Protein AF-A0A021VQ40-F1 (afdb_monomer)

Secondary structure (DSSP, 8-state):
---PPPHHHHHHHHHHHHHHHTTTT---HHHHHHHHHHHHHSHHHHTT--HHHHHHHHHHTT--HHHHHHHHHHHHHHHTTPPP---GGGTT------SPPPPP------------

Structure (mmCIF, N/CA/C/O backbone):
data_AF-A0A021VQ40-F1
#
_entry.id   AF-A0A021VQ40-F1
#
loop_
_atom_site.group_PDB
_atom_site.id
_atom_site.type_symbol
_atom_site.label_atom_id
_atom_site.label_alt_id
_atom_site.label_comp_id
_atom_site.label_asym_id
_atom_site.label_entity_id
_atom_site.label_seq_id
_atom_site.pdbx_PDB_ins_code
_atom_site.Cartn_x
_atom_site.Cartn_y
_atom_site.Cartn_z
_atom_site.occupancy
_atom_site.B_iso_or_equiv
_atom_site.auth_seq_id
_atom_site.auth_comp_id
_atom_site.auth_asym_id
_atom_site.auth_atom_id
_atom_site.pdbx_PDB_model_num
ATOM 1 N N . MET A 1 1 ? -20.895 -10.883 -1.166 1.00 33.19 1 MET A N 1
ATOM 2 C CA . MET A 1 1 ? -21.261 -9.473 -1.412 1.00 33.19 1 MET A CA 1
ATOM 3 C C . MET A 1 1 ? -19.987 -8.764 -1.834 1.00 33.19 1 MET A C 1
ATOM 5 O O . MET A 1 1 ? -18.950 -9.064 -1.261 1.00 33.19 1 MET A O 1
ATOM 9 N N . ALA A 1 2 ? -20.008 -7.967 -2.903 1.00 40.41 2 ALA A N 1
ATOM 10 C CA . ALA A 1 2 ? -18.819 -7.235 -3.329 1.00 40.41 2 ALA A CA 1
ATOM 11 C C . ALA A 1 2 ? -18.586 -6.090 -2.337 1.00 40.41 2 ALA A C 1
ATOM 13 O O . ALA A 1 2 ? -19.198 -5.032 -2.468 1.00 40.41 2 ALA A O 1
ATOM 14 N N . ASP A 1 3 ? -17.755 -6.332 -1.321 1.00 56.78 3 ASP A N 1
ATOM 15 C CA . ASP A 1 3 ? -17.200 -5.283 -0.467 1.00 56.78 3 ASP A CA 1
ATOM 16 C C . ASP A 1 3 ? -16.482 -4.282 -1.368 1.00 56.78 3 A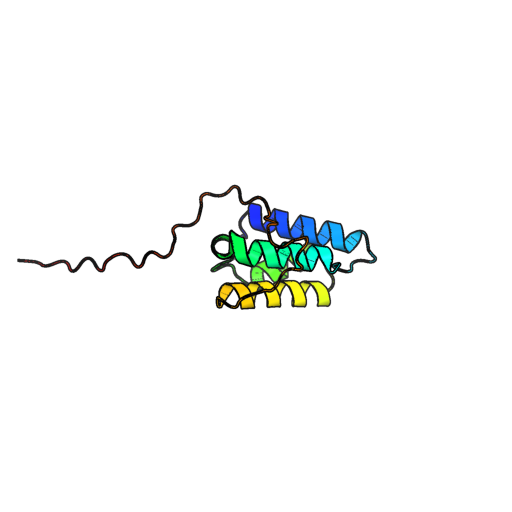SP A C 1
ATOM 18 O O . ASP A 1 3 ? -15.365 -4.508 -1.842 1.00 56.78 3 ASP A O 1
ATOM 22 N N . THR A 1 4 ? -17.190 -3.208 -1.698 1.00 82.06 4 THR A N 1
ATOM 23 C CA . THR A 1 4 ? -16.669 -2.156 -2.556 1.00 82.06 4 THR A CA 1
ATOM 24 C C . THR A 1 4 ? -15.641 -1.397 -1.739 1.00 82.06 4 THR A C 1
ATOM 26 O O . THR A 1 4 ? -15.959 -0.849 -0.684 1.00 82.06 4 THR A O 1
ATOM 29 N N . LEU A 1 5 ? -14.392 -1.406 -2.205 1.00 91.81 5 LEU A N 1
ATOM 30 C CA . LEU A 1 5 ? -13.331 -0.665 -1.541 1.00 91.81 5 LEU A CA 1
ATOM 31 C C . LEU A 1 5 ? -13.673 0.832 -1.533 1.00 91.81 5 LEU A C 1
ATOM 33 O O . LEU A 1 5 ? -14.142 1.349 -2.551 1.00 91.81 5 LEU A O 1
ATOM 37 N N . PRO A 1 6 ? -13.411 1.537 -0.420 1.00 93.44 6 PRO A N 1
ATOM 38 C CA . PRO A 1 6 ? -13.527 2.987 -0.365 1.00 93.44 6 PRO A CA 1
ATOM 39 C C . PRO A 1 6 ? -12.722 3.665 -1.482 1.00 93.44 6 PRO A C 1
ATOM 41 O O . PRO A 1 6 ? -11.643 3.194 -1.850 1.00 93.44 6 PRO A O 1
ATOM 44 N N . LYS A 1 7 ? -13.245 4.774 -2.018 1.00 93.12 7 LYS A N 1
ATOM 45 C CA . LYS A 1 7 ? -12.658 5.476 -3.172 1.00 93.12 7 LYS A CA 1
ATOM 46 C C . LYS A 1 7 ? -11.211 5.914 -2.924 1.00 93.12 7 LYS A C 1
ATOM 48 O O . LYS A 1 7 ? -10.367 5.690 -3.780 1.00 93.12 7 LYS A O 1
ATOM 53 N N . ASP A 1 8 ? -10.921 6.452 -1.742 1.00 93.38 8 ASP A N 1
ATOM 54 C CA . ASP A 1 8 ? -9.571 6.849 -1.322 1.00 93.38 8 ASP A CA 1
ATOM 55 C C . ASP A 1 8 ? -8.584 5.673 -1.388 1.00 93.38 8 ASP A C 1
ATOM 57 O O . ASP A 1 8 ? -7.471 5.801 -1.884 1.00 93.38 8 ASP A O 1
ATOM 61 N N . ILE A 1 9 ? -9.012 4.482 -0.965 1.00 95.94 9 ILE A N 1
ATOM 62 C CA . ILE A 1 9 ? -8.182 3.272 -1.030 1.00 95.94 9 ILE A CA 1
ATOM 63 C C . ILE A 1 9 ? -7.960 2.843 -2.479 1.00 95.94 9 ILE A C 1
ATOM 65 O O . ILE A 1 9 ? -6.853 2.459 -2.852 1.00 95.94 9 ILE A O 1
ATOM 69 N N . VAL A 1 10 ? -9.003 2.912 -3.307 1.00 95.69 10 VAL A N 1
ATOM 70 C CA . VAL A 1 10 ? -8.903 2.624 -4.741 1.00 95.69 10 VAL A CA 1
ATOM 71 C C . VAL A 1 10 ? -7.889 3.546 -5.418 1.00 95.69 10 VAL A C 1
ATOM 73 O O . VAL A 1 10 ? -7.049 3.047 -6.165 1.00 95.69 10 VAL A O 1
ATOM 76 N N . GLU A 1 11 ? -7.917 4.842 -5.115 1.00 95.75 11 GLU A N 1
ATOM 77 C CA . GLU A 1 11 ? -6.985 5.834 -5.660 1.00 95.75 11 GLU A CA 1
ATOM 78 C C . GLU A 1 11 ? -5.531 5.542 -5.252 1.00 95.75 11 GLU A C 1
ATOM 80 O O . GLU A 1 11 ? -4.630 5.619 -6.090 1.00 95.75 11 GLU A O 1
ATOM 85 N N . VAL A 1 12 ? -5.288 5.103 -4.008 1.00 97.00 12 VAL A N 1
ATOM 86 C CA . VAL A 1 12 ? -3.952 4.638 -3.589 1.00 97.00 12 VAL A CA 1
ATOM 87 C C . VAL A 1 12 ? -3.495 3.436 -4.417 1.00 97.00 12 VAL A C 1
ATOM 89 O O . VAL A 1 12 ? -2.368 3.419 -4.913 1.00 97.00 12 VAL A O 1
ATOM 92 N N . LEU A 1 13 ? -4.353 2.427 -4.599 1.00 96.88 13 LEU A N 1
ATOM 93 C CA . LEU A 1 13 ? -4.005 1.234 -5.380 1.00 96.88 13 LEU A CA 1
ATOM 94 C C . LEU A 1 13 ? -3.758 1.566 -6.861 1.00 96.88 13 LEU A C 1
ATOM 96 O O . LEU A 1 13 ? -2.849 1.006 -7.473 1.00 96.88 13 LEU A O 1
ATOM 100 N N . GLU A 1 14 ? -4.529 2.493 -7.429 1.00 96.44 14 GLU A N 1
ATOM 101 C CA . GLU A 1 14 ? -4.352 2.995 -8.796 1.00 96.44 14 GLU A CA 1
ATOM 102 C C . GLU A 1 14 ? -3.027 3.735 -8.965 1.00 96.44 14 GLU A C 1
ATOM 104 O O . GLU A 1 14 ? -2.304 3.484 -9.933 1.00 96.44 14 GLU A O 1
ATOM 109 N N . TYR A 1 15 ? -2.659 4.571 -7.993 1.00 96.00 15 TYR A N 1
ATOM 110 C CA . TYR A 1 15 ? -1.362 5.235 -7.967 1.00 96.00 15 TYR A CA 1
ATOM 111 C C . TYR A 1 15 ? -0.205 4.218 -7.922 1.00 96.00 15 TYR A C 1
ATOM 113 O O . TYR A 1 15 ? 0.721 4.302 -8.734 1.00 96.00 15 TYR A O 1
ATOM 121 N N . LEU A 1 16 ? -0.269 3.211 -7.039 1.00 96.06 16 LEU A N 1
ATOM 122 C CA . LEU A 1 16 ? 0.766 2.171 -6.941 1.00 96.06 16 LEU A CA 1
ATOM 123 C C . LEU A 1 16 ? 0.889 1.362 -8.240 1.00 96.06 16 LEU A C 1
ATOM 125 O O . LEU A 1 16 ? 2.001 1.113 -8.708 1.00 96.06 16 LEU A O 1
ATOM 129 N N . ALA A 1 17 ? -0.237 0.991 -8.853 1.00 94.94 17 ALA A N 1
ATOM 130 C CA . ALA A 1 17 ? -0.252 0.289 -10.133 1.00 94.94 17 ALA A CA 1
ATOM 131 C C . ALA A 1 17 ? 0.325 1.148 -11.270 1.00 94.94 17 ALA A C 1
ATOM 133 O O . ALA A 1 17 ? 1.095 0.650 -12.091 1.00 94.94 17 ALA A O 1
ATOM 134 N N . GLY A 1 18 ? -0.005 2.443 -11.310 1.00 93.81 18 GLY A N 1
ATOM 135 C CA . GLY A 1 18 ? 0.550 3.387 -12.279 1.00 93.81 18 GLY A CA 1
ATOM 136 C C . GLY A 1 18 ? 2.070 3.518 -12.163 1.00 93.81 18 GLY A C 1
ATOM 137 O O . GLY A 1 18 ? 2.769 3.499 -13.176 1.00 93.81 18 GLY A O 1
ATOM 138 N N . MET A 1 19 ? 2.591 3.575 -10.935 1.00 92.31 19 MET A N 1
ATOM 139 C CA . MET A 1 19 ? 4.034 3.602 -10.690 1.00 92.31 19 MET A CA 1
ATOM 140 C C . MET A 1 19 ? 4.716 2.290 -11.061 1.00 92.31 19 MET A C 1
ATOM 142 O O . MET A 1 19 ? 5.764 2.333 -11.698 1.00 92.31 19 MET A O 1
ATOM 146 N N . ALA A 1 20 ? 4.119 1.138 -10.746 1.00 90.75 20 ALA A N 1
ATOM 147 C CA . ALA A 1 20 ? 4.673 -0.155 -11.142 1.00 90.75 20 ALA A CA 1
ATOM 148 C C . ALA A 1 20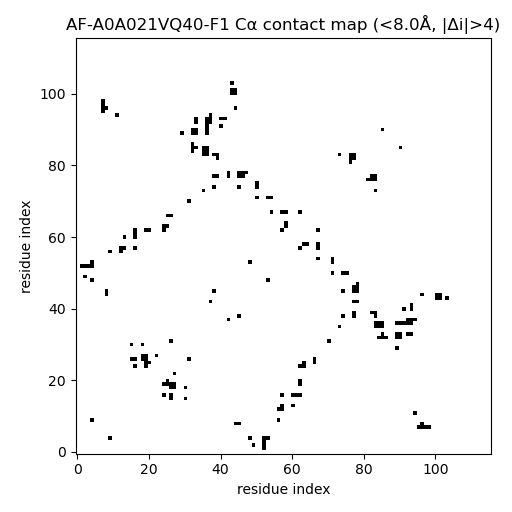 ? 4.773 -0.281 -12.673 1.00 90.75 20 ALA A C 1
ATOM 150 O O . ALA A 1 20 ? 5.831 -0.626 -13.199 1.00 90.75 20 ALA A O 1
ATOM 151 N N . ARG A 1 21 ? 3.713 0.081 -13.412 1.00 88.56 21 ARG A N 1
ATOM 152 C CA . ARG A 1 21 ? 3.680 0.023 -14.888 1.00 88.56 21 ARG A CA 1
ATOM 153 C C . ARG A 1 21 ? 4.806 0.811 -15.559 1.00 88.56 21 ARG A C 1
ATOM 155 O O . ARG A 1 21 ? 5.294 0.384 -16.599 1.00 88.56 21 ARG A O 1
ATOM 162 N N . GLY A 1 22 ? 5.234 1.927 -14.967 1.00 81.50 22 GLY A N 1
ATOM 163 C CA . GLY A 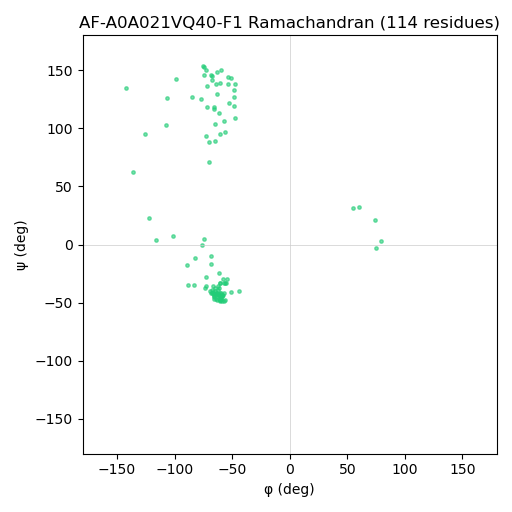1 22 ? 6.341 2.742 -15.480 1.00 81.50 22 GLY A CA 1
ATOM 164 C C . GLY A 1 22 ? 7.722 2.081 -15.385 1.00 81.50 22 GLY A C 1
ATOM 165 O O . GLY A 1 22 ? 8.680 2.605 -15.949 1.00 81.50 22 GLY A O 1
ATOM 166 N N . TYR A 1 23 ? 7.840 0.946 -14.688 1.00 78.00 23 TYR A N 1
ATOM 167 C CA . TYR A 1 23 ? 9.105 0.259 -14.419 1.00 78.00 23 TYR A CA 1
ATOM 168 C C . TYR A 1 23 ? 8.982 -1.249 -14.629 1.00 78.00 23 TYR A C 1
ATOM 170 O O . TYR A 1 23 ? 9.124 -2.020 -13.686 1.00 78.00 23 TYR A O 1
ATOM 178 N N . ASP A 1 24 ? 8.686 -1.664 -15.861 1.00 81.62 24 ASP A N 1
ATOM 179 C CA . ASP A 1 24 ? 8.545 -3.085 -16.223 1.00 81.62 24 ASP A CA 1
ATOM 180 C C . ASP A 1 24 ? 7.523 -3.831 -15.334 1.00 81.62 24 ASP A C 1
ATOM 182 O O . ASP A 1 24 ? 7.637 -5.013 -15.022 1.00 81.62 24 ASP A O 1
ATOM 186 N N . ASN A 1 25 ? 6.501 -3.094 -14.883 1.00 80.31 25 ASN A N 1
ATOM 187 C CA . ASN A 1 25 ? 5.468 -3.568 -13.967 1.00 80.31 25 ASN A CA 1
ATOM 188 C C . ASN A 1 25 ? 6.001 -4.049 -12.603 1.00 80.31 25 ASN A C 1
ATOM 190 O O . ASN A 1 25 ? 5.419 -4.954 -12.013 1.00 80.31 25 ASN A O 1
ATOM 194 N N . HIS A 1 26 ? 7.087 -3.448 -12.108 1.00 85.69 26 HIS A N 1
ATOM 195 C CA . HIS A 1 26 ? 7.646 -3.714 -10.784 1.00 85.69 26 HIS A CA 1
ATOM 196 C C . HIS A 1 26 ? 7.384 -2.567 -9.811 1.00 85.69 26 HIS A C 1
ATOM 198 O O . HIS A 1 26 ? 7.780 -1.417 -10.042 1.00 85.69 26 HIS A O 1
ATOM 204 N N . LEU A 1 27 ? 6.788 -2.889 -8.662 1.00 89.62 27 LEU A N 1
ATOM 205 C CA . LEU A 1 27 ? 6.665 -1.943 -7.564 1.00 89.62 27 LEU A CA 1
ATOM 206 C C . LEU A 1 27 ? 8.052 -1.610 -7.003 1.00 89.62 27 LEU A C 1
ATOM 208 O O . LEU A 1 27 ? 8.766 -2.452 -6.458 1.00 89.62 27 LEU A O 1
ATOM 212 N N . LYS A 1 28 ? 8.444 -0.344 -7.123 1.00 92.69 28 LYS A N 1
ATOM 213 C CA . LYS A 1 28 ? 9.729 0.121 -6.610 1.00 92.69 28 LYS A CA 1
ATOM 214 C C . LYS A 1 28 ? 9.725 0.254 -5.088 1.00 92.69 28 LYS A C 1
ATOM 216 O O . LYS A 1 28 ? 8.718 0.587 -4.463 1.00 92.69 28 LYS A O 1
ATOM 221 N N . TRP A 1 29 ? 10.917 0.111 -4.509 1.00 93.19 29 TRP A N 1
ATOM 222 C CA . TRP A 1 29 ? 11.163 0.231 -3.068 1.00 93.19 29 TRP A CA 1
ATOM 223 C C . TRP A 1 29 ? 10.667 1.558 -2.463 1.00 93.19 29 TRP A C 1
ATOM 225 O O . TRP A 1 29 ? 10.309 1.613 -1.287 1.00 93.19 29 TRP A O 1
ATOM 235 N N . ASN A 1 30 ? 10.647 2.642 -3.244 1.00 93.81 30 ASN A N 1
ATOM 236 C CA . ASN A 1 30 ? 10.185 3.956 -2.798 1.00 93.81 30 ASN A CA 1
ATOM 237 C C . ASN A 1 30 ? 8.654 4.003 -2.650 1.00 93.81 30 ASN A C 1
ATOM 239 O O . ASN A 1 30 ? 8.153 4.597 -1.698 1.00 93.81 30 ASN A O 1
ATOM 243 N N . GLU A 1 31 ? 7.911 3.341 -3.537 1.00 95.44 31 GLU A N 1
ATOM 244 C CA . GLU A 1 31 ? 6.453 3.222 -3.437 1.00 95.44 31 GLU A CA 1
ATOM 245 C C . GLU A 1 31 ? 6.052 2.261 -2.310 1.00 95.44 31 GLU A C 1
ATOM 247 O O . GLU A 1 31 ? 5.127 2.548 -1.551 1.00 95.44 31 GLU A O 1
ATOM 252 N N . GLU A 1 32 ? 6.825 1.190 -2.098 1.00 95.06 32 GLU A N 1
ATOM 253 C CA . GLU A 1 32 ? 6.703 0.343 -0.906 1.00 95.06 32 GLU A CA 1
ATOM 254 C C . GLU A 1 32 ? 6.925 1.153 0.387 1.00 95.06 32 GLU A C 1
ATOM 256 O O . GLU A 1 32 ? 6.172 1.021 1.355 1.00 95.06 32 GLU A O 1
ATOM 261 N N . ALA A 1 33 ? 7.939 2.025 0.419 1.00 95.75 33 ALA A N 1
ATOM 262 C CA . ALA A 1 33 ? 8.226 2.871 1.577 1.00 95.75 33 ALA A CA 1
ATOM 263 C C . ALA A 1 33 ? 7.102 3.882 1.862 1.00 95.75 33 ALA A C 1
ATOM 265 O O . ALA A 1 33 ? 6.750 4.070 3.028 1.00 95.75 33 ALA A O 1
ATOM 266 N N . LYS A 1 34 ? 6.515 4.490 0.822 1.00 96.44 34 LYS A N 1
ATOM 267 C CA . LYS A 1 34 ? 5.341 5.370 0.944 1.00 96.44 34 LYS A CA 1
ATOM 268 C C . LYS A 1 34 ? 4.130 4.622 1.491 1.00 96.44 34 LYS A C 1
ATOM 270 O O . LYS A 1 34 ? 3.501 5.109 2.425 1.00 96.44 34 LYS A O 1
ATOM 275 N N . LEU A 1 35 ? 3.851 3.420 0.979 1.00 97.12 35 LEU A N 1
ATOM 276 C CA . LEU A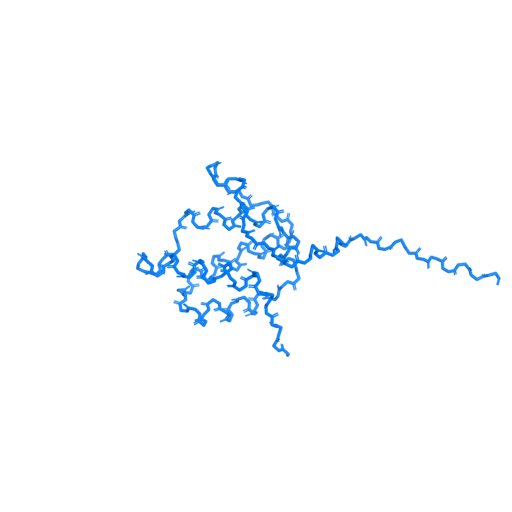 1 35 ? 2.761 2.585 1.484 1.00 97.12 35 LEU A CA 1
ATOM 277 C C . LEU A 1 35 ? 2.978 2.210 2.956 1.00 97.12 35 LEU A C 1
ATOM 279 O O . LEU A 1 35 ? 2.060 2.324 3.758 1.00 97.12 35 LEU A O 1
ATOM 283 N N . LYS A 1 36 ? 4.197 1.825 3.355 1.00 96.50 36 LYS A N 1
ATOM 284 C CA . LYS A 1 36 ? 4.518 1.566 4.771 1.00 96.50 36 LYS A CA 1
ATOM 285 C C . LYS A 1 36 ? 4.271 2.786 5.654 1.00 96.50 36 LYS A C 1
ATOM 287 O O . LYS A 1 36 ? 3.740 2.627 6.749 1.00 96.50 36 LYS A O 1
ATOM 292 N N . ALA A 1 37 ? 4.690 3.970 5.211 1.00 96.31 37 ALA A N 1
ATOM 293 C CA . ALA A 1 37 ? 4.499 5.206 5.963 1.00 96.31 37 ALA A CA 1
ATOM 294 C C . ALA A 1 37 ? 3.011 5.517 6.132 1.00 96.31 37 ALA A C 1
ATOM 296 O O . ALA A 1 37 ? 2.551 5.727 7.254 1.00 96.31 37 ALA A O 1
ATOM 297 N N . ASP A 1 38 ? 2.252 5.427 5.043 1.00 96.19 38 ASP A N 1
ATOM 298 C CA . ASP A 1 38 ? 0.811 5.621 5.068 1.00 96.19 38 ASP A CA 1
ATOM 299 C C . ASP A 1 38 ? 0.113 4.615 5.995 1.00 96.19 38 ASP A C 1
ATOM 301 O O . ASP A 1 38 ? -0.635 5.008 6.883 1.00 96.19 38 ASP A O 1
ATOM 305 N N . LEU A 1 39 ? 0.460 3.329 5.920 1.00 95.88 39 LEU A N 1
ATOM 306 C CA . LEU A 1 39 ? -0.080 2.294 6.808 1.00 95.88 39 LEU A CA 1
ATOM 307 C C . LEU A 1 39 ? 0.239 2.527 8.292 1.00 95.88 39 LEU A C 1
ATOM 309 O O . LEU A 1 39 ? -0.480 2.023 9.159 1.00 95.88 39 LEU A O 1
ATOM 313 N N . MET A 1 40 ? 1.312 3.254 8.614 1.00 94.31 40 MET A N 1
ATOM 314 C CA . MET A 1 40 ? 1.628 3.639 9.993 1.00 94.31 40 MET A CA 1
ATOM 315 C C . MET A 1 40 ? 0.870 4.884 10.446 1.00 94.31 40 MET A C 1
ATOM 317 O O . MET A 1 40 ? 0.476 4.955 11.607 1.00 94.31 40 MET A O 1
ATOM 321 N N . HIS A 1 41 ? 0.641 5.838 9.548 1.00 92.50 41 HIS A N 1
ATOM 322 C CA . HIS A 1 41 ? 0.011 7.122 9.864 1.00 92.50 41 HIS A CA 1
ATOM 323 C C . HIS A 1 41 ? -1.512 7.113 9.766 1.00 92.50 41 HIS A C 1
ATOM 325 O O . HIS A 1 41 ? -2.192 7.785 10.537 1.00 92.50 41 HIS A O 1
ATOM 331 N N . ASN A 1 42 ? -2.029 6.344 8.818 1.00 92.94 42 ASN A N 1
ATOM 332 C CA . ASN A 1 42 ? -3.416 6.304 8.376 1.00 92.94 42 ASN A CA 1
ATOM 333 C C . ASN A 1 42 ? -4.003 4.891 8.528 1.00 92.94 42 ASN A C 1
ATOM 335 O O . ASN A 1 42 ? -5.002 4.553 7.898 1.00 92.94 42 ASN A O 1
ATOM 339 N N . ARG A 1 43 ? -3.425 4.062 9.411 1.00 91.75 43 ARG A N 1
ATOM 340 C CA . ARG A 1 43 ? -3.822 2.660 9.655 1.00 91.75 43 ARG A CA 1
ATOM 341 C C . ARG A 1 43 ? -5.333 2.447 9.760 1.00 91.75 43 ARG A C 1
ATOM 343 O O . ARG A 1 43 ? -5.854 1.466 9.242 1.00 91.75 43 ARG A O 1
ATOM 350 N N . ARG A 1 44 ? -6.035 3.372 10.417 1.00 90.88 44 ARG A N 1
ATOM 351 C CA . ARG A 1 44 ? -7.495 3.348 10.602 1.00 90.88 44 ARG A CA 1
ATOM 352 C C . ARG A 1 44 ? -8.285 3.257 9.294 1.00 90.88 44 ARG A C 1
ATOM 354 O O . ARG A 1 44 ? -9.312 2.597 9.262 1.00 90.88 44 ARG A O 1
ATOM 361 N N . TYR A 1 45 ? -7.789 3.851 8.209 1.00 92.25 45 TYR A N 1
ATOM 362 C CA . TYR A 1 45 ? -8.429 3.776 6.896 1.00 92.25 45 TYR A CA 1
ATOM 363 C C . TYR A 1 45 ? -8.273 2.384 6.268 1.00 92.25 45 TYR A C 1
ATOM 365 O O . TYR A 1 45 ? -9.143 1.930 5.528 1.00 92.25 45 TYR A O 1
ATOM 373 N N . TRP A 1 46 ? -7.205 1.669 6.607 1.00 93.56 46 TRP A N 1
ATOM 374 C CA . TRP A 1 46 ? -6.927 0.328 6.097 1.00 93.56 46 TRP A CA 1
ATOM 375 C C . TRP A 1 46 ? -7.532 -0.788 6.954 1.00 93.56 46 TRP A C 1
ATOM 377 O O . TRP A 1 46 ? -7.655 -1.921 6.486 1.00 93.56 46 TRP A O 1
ATOM 387 N N . ARG A 1 47 ? -7.903 -0.497 8.207 1.00 91.19 47 ARG A N 1
ATOM 388 C CA . ARG A 1 47 ? -8.466 -1.473 9.149 1.00 91.19 47 ARG A CA 1
ATOM 389 C C . ARG A 1 47 ? -9.817 -1.997 8.656 1.00 91.19 47 ARG A C 1
ATOM 391 O O . ARG A 1 47 ? -10.645 -1.235 8.172 1.00 91.19 47 ARG A O 1
ATOM 398 N N . GLY A 1 48 ? -10.033 -3.306 8.788 1.00 89.38 48 GLY A N 1
ATOM 399 C CA . GLY A 1 48 ? -11.303 -3.956 8.444 1.00 89.38 48 GLY A CA 1
ATOM 400 C C . GLY A 1 48 ? -11.563 -4.124 6.944 1.00 89.38 48 GLY A C 1
ATOM 401 O O . GLY A 1 48 ? -12.559 -4.736 6.570 1.00 89.38 48 GLY A O 1
ATOM 402 N N . LEU A 1 49 ? -10.676 -3.634 6.071 1.00 93.00 49 LEU A N 1
ATOM 403 C CA . LEU A 1 49 ? -10.801 -3.856 4.634 1.00 93.00 49 LEU A CA 1
ATOM 404 C C . LEU A 1 49 ? -10.482 -5.307 4.275 1.00 93.00 49 LEU A C 1
ATOM 406 O O . LEU A 1 49 ? -9.476 -5.868 4.715 1.00 93.00 49 LEU A O 1
ATOM 410 N N . SER A 1 50 ? -11.303 -5.887 3.402 1.00 94.81 50 SER A N 1
ATOM 411 C CA . SER A 1 50 ? -11.094 -7.238 2.890 1.00 94.81 50 SER A CA 1
ATOM 412 C C . SER A 1 50 ? -9.830 -7.321 2.028 1.00 94.81 50 SER A C 1
ATOM 414 O O . SER A 1 50 ? -9.754 -6.735 0.943 1.00 94.81 50 SER A O 1
ATOM 416 N N . LEU A 1 51 ? -8.861 -8.135 2.460 1.00 95.81 51 LEU A N 1
ATOM 417 C CA . LEU A 1 51 ? -7.669 -8.461 1.665 1.00 95.81 51 LEU A CA 1
ATOM 418 C C . LEU A 1 51 ? -8.037 -9.102 0.316 1.00 95.81 51 LEU A C 1
ATOM 420 O O . LEU A 1 51 ? -7.326 -8.922 -0.672 1.00 95.81 51 LEU A O 1
ATOM 424 N N . ALA A 1 52 ? -9.162 -9.822 0.242 1.00 96.19 52 ALA A N 1
ATOM 425 C CA . ALA A 1 52 ? -9.651 -10.393 -1.010 1.00 96.19 52 ALA A CA 1
ATOM 426 C C . ALA A 1 52 ? -10.138 -9.308 -1.984 1.00 96.19 52 ALA A C 1
ATOM 428 O O . ALA A 1 52 ? -9.833 -9.387 -3.176 1.00 96.19 52 ALA A O 1
ATOM 429 N N . ALA A 1 53 ? -10.827 -8.274 -1.487 1.00 95.94 53 ALA A N 1
ATOM 430 C CA . ALA A 1 53 ? -11.254 -7.135 -2.301 1.00 95.94 53 ALA A CA 1
ATOM 431 C C . ALA A 1 53 ? -10.048 -6.325 -2.808 1.00 95.94 53 ALA A C 1
ATOM 433 O O . ALA A 1 53 ? -9.972 -6.013 -3.997 1.00 95.94 53 ALA A O 1
ATOM 434 N N . ILE A 1 54 ? -9.056 -6.077 -1.942 1.00 96.94 54 ILE A N 1
ATOM 435 C CA . ILE A 1 54 ? -7.787 -5.424 -2.315 1.00 96.94 54 ILE A CA 1
ATOM 436 C C . ILE A 1 54 ? -7.069 -6.234 -3.396 1.00 96.94 54 ILE A C 1
ATOM 438 O O . ILE A 1 54 ? -6.715 -5.695 -4.443 1.00 96.94 54 ILE A O 1
ATOM 442 N N . ARG A 1 55 ? -6.928 -7.553 -3.201 1.00 97.38 55 ARG A N 1
ATOM 443 C CA . ARG A 1 55 ? -6.321 -8.456 -4.190 1.00 97.38 55 ARG A CA 1
ATOM 444 C C . ARG A 1 55 ? -7.028 -8.376 -5.539 1.00 97.38 55 ARG A C 1
ATOM 446 O O . ARG A 1 55 ? -6.362 -8.299 -6.570 1.00 97.38 55 ARG A O 1
ATOM 453 N N . ALA A 1 56 ? -8.359 -8.440 -5.534 1.00 96.38 56 ALA A N 1
ATOM 454 C CA . ALA A 1 56 ? -9.160 -8.377 -6.750 1.00 96.38 56 ALA A CA 1
ATOM 455 C C . ALA A 1 56 ? -8.932 -7.053 -7.489 1.00 96.38 56 ALA A C 1
ATOM 457 O O . ALA A 1 56 ? -8.672 -7.074 -8.692 1.00 96.38 56 ALA A O 1
ATOM 458 N N . LYS A 1 57 ? -8.930 -5.922 -6.772 1.00 96.88 57 LYS A N 1
ATOM 459 C CA . LYS A 1 57 ? -8.674 -4.606 -7.363 1.00 96.88 57 LYS A CA 1
ATOM 460 C C . LYS A 1 57 ? -7.254 -4.493 -7.926 1.00 96.88 57 LYS A C 1
ATOM 462 O O . LYS A 1 57 ? -7.112 -4.098 -9.078 1.00 96.88 57 LYS A O 1
ATOM 467 N N . CYS A 1 58 ? -6.211 -4.907 -7.203 1.00 96.50 58 CYS A N 1
ATOM 468 C CA . CYS A 1 58 ? -4.841 -4.857 -7.735 1.00 96.50 58 CYS A CA 1
ATOM 469 C C . CYS A 1 58 ? -4.665 -5.726 -8.994 1.00 96.50 58 CYS A C 1
ATOM 471 O O . CYS A 1 58 ? -3.983 -5.327 -9.937 1.00 96.50 58 CYS A O 1
ATOM 473 N N . ARG A 1 59 ? -5.323 -6.895 -9.050 1.00 95.56 59 ARG A N 1
ATOM 474 C CA . ARG A 1 59 ? -5.337 -7.750 -10.250 1.00 95.56 59 ARG A CA 1
ATOM 475 C C . ARG A 1 59 ? -6.069 -7.101 -11.421 1.00 95.56 59 ARG A C 1
ATOM 477 O O . ARG A 1 59 ? -5.570 -7.161 -12.539 1.00 95.56 59 ARG A O 1
ATOM 484 N N . GLN A 1 60 ? -7.208 -6.450 -11.178 1.00 96.06 60 GLN A N 1
ATOM 485 C CA . GLN A 1 60 ? -7.912 -5.672 -12.207 1.00 96.06 60 GLN A CA 1
ATOM 486 C C . GLN A 1 60 ? -7.046 -4.530 -12.754 1.00 96.06 60 GLN A C 1
ATOM 488 O O . GLN A 1 60 ? -7.116 -4.215 -13.937 1.00 96.06 60 GLN A O 1
ATOM 493 N N . LEU A 1 61 ? -6.187 -3.946 -11.914 1.00 95.44 61 LEU A N 1
ATOM 494 C CA . LEU A 1 61 ? -5.210 -2.932 -12.316 1.00 95.44 61 LEU A CA 1
ATOM 495 C C . LEU A 1 61 ? -3.986 -3.515 -13.049 1.00 95.44 61 LEU A C 1
ATOM 497 O O . LEU A 1 61 ? -3.117 -2.758 -13.483 1.00 95.44 61 LEU A O 1
ATOM 501 N N . GLY A 1 62 ? -3.912 -4.834 -13.244 1.00 94.62 62 GLY A N 1
ATOM 502 C CA . GLY A 1 62 ? -2.839 -5.491 -13.995 1.00 94.62 62 GLY A CA 1
ATOM 503 C C . GLY A 1 62 ? -1.501 -5.565 -13.253 1.00 94.62 62 GLY A C 1
ATOM 504 O O . GLY A 1 62 ? -0.461 -5.712 -13.894 1.00 94.62 62 GLY A O 1
ATOM 505 N N . MET A 1 63 ? -1.507 -5.446 -11.922 1.00 94.69 63 MET A N 1
ATOM 506 C CA . MET A 1 63 ? -0.290 -5.586 -11.117 1.00 94.69 63 MET A CA 1
ATOM 507 C C . MET A 1 63 ? 0.227 -7.032 -11.139 1.00 94.69 63 MET A C 1
ATOM 509 O O . MET A 1 63 ? -0.565 -7.981 -11.150 1.00 94.69 63 MET A O 1
ATOM 513 N N . ARG A 1 64 ? 1.556 -7.206 -11.101 1.00 94.69 64 ARG A N 1
ATOM 514 C CA . ARG A 1 64 ? 2.197 -8.528 -11.002 1.00 94.69 64 ARG A CA 1
ATOM 515 C C . ARG A 1 64 ? 1.829 -9.215 -9.690 1.00 94.69 64 ARG A C 1
ATOM 517 O O . ARG A 1 64 ? 1.626 -8.567 -8.665 1.00 94.69 64 ARG A O 1
ATOM 524 N N . SER A 1 65 ? 1.763 -10.543 -9.711 1.00 94.56 65 SER A N 1
ATOM 525 C CA . SER A 1 65 ? 1.333 -11.322 -8.542 1.00 94.56 65 SER A CA 1
ATOM 526 C C . SER A 1 65 ? 2.239 -11.108 -7.327 1.00 94.56 65 SER A C 1
ATOM 528 O O . SER A 1 65 ? 1.745 -11.103 -6.202 1.00 94.56 65 SER A O 1
ATOM 530 N N . GLU A 1 66 ? 3.533 -10.893 -7.551 1.00 94.56 66 GLU A N 1
ATOM 531 C CA . GLU A 1 66 ? 4.532 -10.620 -6.518 1.00 94.56 66 GLU A CA 1
ATOM 532 C C . GLU A 1 66 ? 4.284 -9.276 -5.826 1.00 94.56 66 GLU A C 1
ATOM 534 O O . GLU A 1 66 ? 4.270 -9.214 -4.597 1.00 94.56 66 GLU A O 1
ATOM 539 N N . ASP A 1 67 ? 3.990 -8.224 -6.592 1.00 94.81 67 ASP A N 1
ATOM 540 C CA . ASP A 1 67 ? 3.677 -6.902 -6.039 1.00 94.81 67 ASP A CA 1
ATOM 541 C C . ASP A 1 67 ? 2.347 -6.924 -5.283 1.00 94.81 67 ASP A C 1
ATOM 543 O O . ASP A 1 67 ? 2.219 -6.349 -4.202 1.00 94.81 67 ASP A O 1
ATOM 547 N N . VAL A 1 68 ? 1.354 -7.648 -5.812 1.00 96.88 68 VAL A N 1
ATOM 548 C CA . VAL A 1 68 ? 0.084 -7.867 -5.111 1.00 96.88 68 VAL A CA 1
ATOM 549 C C . VAL A 1 68 ? 0.316 -8.597 -3.789 1.00 96.88 68 VAL A C 1
ATOM 551 O O . VAL A 1 68 ? -0.268 -8.213 -2.778 1.00 96.88 68 VAL A O 1
ATOM 554 N N . ALA A 1 69 ? 1.161 -9.631 -3.766 1.00 97.00 69 ALA A N 1
ATOM 555 C CA . ALA A 1 69 ? 1.483 -10.359 -2.542 1.00 97.00 69 ALA A CA 1
ATOM 556 C C . ALA A 1 69 ? 2.168 -9.453 -1.508 1.00 97.00 69 ALA A C 1
ATOM 558 O O . ALA A 1 69 ? 1.766 -9.458 -0.345 1.00 97.00 69 ALA A O 1
ATOM 559 N N . LEU A 1 70 ? 3.126 -8.627 -1.941 1.00 96.75 70 LEU A N 1
ATOM 560 C CA . LEU A 1 70 ? 3.806 -7.653 -1.089 1.00 96.75 70 LEU A CA 1
ATOM 561 C C . LEU A 1 70 ? 2.828 -6.635 -0.483 1.00 96.75 70 LEU A C 1
ATOM 563 O O . LEU A 1 70 ? 2.845 -6.412 0.727 1.00 96.75 70 LEU A O 1
ATOM 567 N N . ILE A 1 71 ? 1.952 -6.041 -1.298 1.00 97.25 71 ILE A N 1
ATOM 568 C CA . ILE A 1 71 ? 0.952 -5.066 -0.835 1.00 97.25 71 ILE A CA 1
ATOM 569 C C . ILE A 1 71 ? 0.023 -5.695 0.207 1.00 97.25 71 ILE A C 1
ATOM 571 O O . ILE A 1 71 ? -0.206 -5.107 1.264 1.00 97.25 71 ILE A O 1
ATOM 575 N N . LEU A 1 72 ? -0.491 -6.897 -0.065 1.00 98.00 72 LEU A N 1
ATOM 576 C CA . LEU A 1 72 ? -1.396 -7.589 0.853 1.00 98.00 72 LEU A CA 1
ATOM 577 C C . LEU A 1 72 ? -0.723 -7.926 2.181 1.00 98.00 72 LEU A C 1
ATOM 579 O O . LEU A 1 72 ? -1.334 -7.738 3.227 1.00 98.00 72 LEU A O 1
ATOM 583 N N . ASP A 1 73 ? 0.524 -8.383 2.145 1.00 97.88 73 ASP A N 1
ATOM 584 C CA . ASP A 1 73 ? 1.290 -8.708 3.345 1.00 97.88 73 ASP A CA 1
ATOM 585 C C . ASP A 1 73 ? 1.612 -7.457 4.188 1.00 97.88 73 ASP A C 1
ATOM 587 O O . ASP A 1 73 ? 1.579 -7.501 5.418 1.00 97.88 73 ASP A O 1
ATOM 591 N N . LEU A 1 74 ? 1.867 -6.302 3.565 1.00 97.69 74 LEU A N 1
ATOM 592 C CA . LEU A 1 74 ? 2.019 -5.038 4.297 1.00 97.69 74 LEU A CA 1
ATOM 593 C C . LEU A 1 74 ? 0.712 -4.608 4.971 1.00 97.69 74 LEU A C 1
ATOM 595 O O . LEU A 1 74 ? 0.727 -4.227 6.145 1.00 97.69 74 LEU A O 1
ATOM 599 N N . ILE A 1 75 ? -0.407 -4.684 4.249 1.00 97.25 75 ILE A N 1
ATOM 600 C CA . ILE A 1 75 ? -1.724 -4.298 4.767 1.00 97.25 75 ILE A CA 1
ATOM 601 C C . ILE A 1 75 ? -2.149 -5.234 5.902 1.00 97.25 75 ILE A C 1
ATOM 603 O O . ILE A 1 75 ? -2.535 -4.744 6.958 1.00 97.25 75 ILE A O 1
ATOM 607 N N . ASP A 1 76 ? -2.012 -6.551 5.738 1.00 97.31 76 ASP A N 1
ATOM 608 C CA . ASP A 1 76 ? -2.331 -7.548 6.769 1.00 97.31 76 ASP A CA 1
ATOM 609 C C . ASP A 1 76 ? -1.538 -7.299 8.062 1.00 97.31 76 ASP A C 1
ATOM 611 O O . ASP A 1 76 ? -2.102 -7.178 9.153 1.00 97.31 76 ASP A O 1
ATOM 615 N N . ARG A 1 77 ? -0.220 -7.093 7.944 1.00 96.19 77 ARG A N 1
ATOM 616 C CA . ARG A 1 77 ? 0.633 -6.753 9.091 1.00 96.19 77 ARG A CA 1
ATOM 617 C C . ARG A 1 77 ? 0.186 -5.459 9.774 1.00 96.19 77 ARG A C 1
ATOM 619 O O . ARG A 1 77 ? 0.158 -5.407 11.005 1.00 96.19 77 ARG A O 1
ATOM 626 N N . ALA A 1 78 ? -0.176 -4.431 9.009 1.00 95.44 78 ALA A N 1
ATOM 627 C CA . ALA A 1 78 ? -0.679 -3.177 9.563 1.00 95.44 78 ALA A CA 1
ATOM 628 C C . ALA A 1 78 ? -2.040 -3.352 10.259 1.00 95.44 78 ALA A C 1
ATOM 630 O O . ALA A 1 78 ? -2.230 -2.808 11.348 1.00 95.44 78 ALA A O 1
ATOM 631 N N . GLN A 1 79 ? -2.956 -4.137 9.682 1.00 93.12 79 GLN A N 1
ATOM 632 C CA . GLN A 1 79 ? -4.259 -4.463 10.273 1.00 93.12 79 GLN A CA 1
ATOM 633 C C . GLN A 1 79 ? -4.112 -5.228 11.597 1.00 93.12 79 GLN A C 1
ATOM 635 O O . GLN A 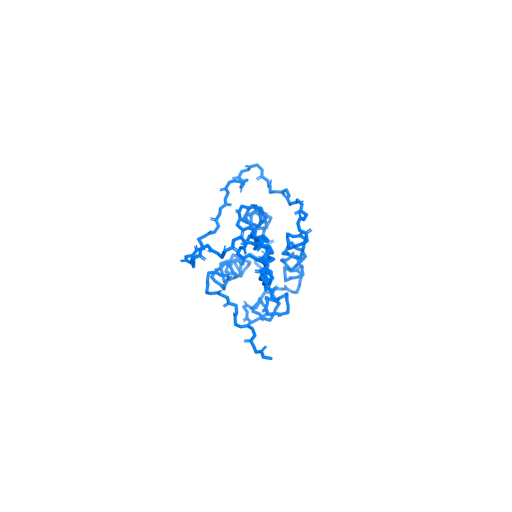1 79 ? -4.841 -4.946 12.544 1.00 93.12 79 GLN A O 1
ATOM 640 N N . GLN A 1 80 ? -3.110 -6.105 11.710 1.00 94.00 80 GLN A N 1
ATOM 641 C CA . GLN A 1 80 ? -2.737 -6.799 12.954 1.00 94.00 80 GLN A CA 1
ATOM 642 C C . GLN A 1 80 ? -2.003 -5.905 13.971 1.00 94.00 80 GLN A C 1
ATOM 644 O O . GLN A 1 80 ? -1.498 -6.384 14.985 1.00 94.00 80 GLN A O 1
ATOM 649 N N . GLY A 1 81 ? -1.869 -4.607 13.697 1.00 91.00 81 GLY A N 1
ATOM 650 C CA . GLY A 1 81 ? -1.218 -3.656 14.590 1.00 91.00 81 GLY A CA 1
ATOM 651 C C . GLY A 1 81 ? 0.313 -3.673 14.546 1.00 91.00 81 GLY A C 1
ATOM 652 O O . GLY A 1 81 ? 0.946 -2.903 15.276 1.00 91.00 81 GLY A O 1
ATOM 653 N N . ARG A 1 82 ? 0.935 -4.486 13.679 1.00 92.00 82 ARG A N 1
ATOM 654 C CA . ARG A 1 82 ? 2.398 -4.604 13.599 1.00 92.00 82 ARG A CA 1
ATOM 655 C C . ARG A 1 82 ? 3.024 -3.312 13.081 1.00 92.00 82 ARG A C 1
ATOM 657 O O . ARG A 1 82 ? 2.478 -2.612 12.227 1.00 92.00 82 ARG A O 1
ATOM 664 N N . ARG A 1 83 ? 4.211 -2.994 13.597 1.00 91.06 83 ARG A N 1
ATOM 665 C CA . ARG A 1 83 ? 4.983 -1.831 13.153 1.00 91.06 83 ARG A CA 1
ATOM 666 C C . ARG A 1 83 ? 5.669 -2.129 11.821 1.00 91.06 83 ARG A C 1
ATOM 668 O O . ARG A 1 83 ? 6.436 -3.081 11.715 1.00 91.06 83 ARG A O 1
ATOM 675 N N . LEU A 1 84 ? 5.432 -1.273 10.834 1.00 92.00 84 LEU A N 1
ATOM 676 C CA . LEU A 1 84 ? 6.166 -1.237 9.575 1.00 92.00 84 LEU A CA 1
ATOM 677 C C . LEU A 1 84 ? 7.221 -0.131 9.644 1.00 92.00 84 LEU A C 1
ATOM 679 O O . LEU A 1 84 ? 6.995 0.930 10.227 1.00 92.00 84 LEU A O 1
ATOM 683 N N . VAL A 1 85 ? 8.390 -0.382 9.059 1.00 90.00 85 VAL A N 1
ATOM 684 C CA . VAL A 1 85 ? 9.489 0.588 9.022 1.00 90.00 85 VAL A CA 1
ATOM 685 C C . VAL A 1 85 ? 9.603 1.133 7.605 1.00 90.00 85 VAL A C 1
ATOM 687 O O . VAL A 1 85 ? 10.110 0.459 6.708 1.00 90.00 85 VAL A O 1
ATOM 690 N N . ALA A 1 86 ? 9.100 2.349 7.401 1.00 87.31 86 ALA A N 1
ATOM 691 C CA . ALA A 1 86 ? 9.376 3.123 6.197 1.00 87.31 86 ALA A CA 1
ATOM 692 C C . ALA A 1 86 ? 10.810 3.673 6.245 1.00 87.31 86 ALA A C 1
ATOM 694 O O . ALA A 1 86 ? 11.315 4.019 7.318 1.00 87.31 86 ALA A O 1
ATOM 695 N N . GLN A 1 87 ? 11.469 3.778 5.087 1.00 87.88 87 GLN A N 1
ATOM 696 C CA . GLN A 1 87 ? 12.762 4.459 5.009 1.00 87.88 87 GLN A CA 1
ATOM 697 C C . GLN A 1 87 ? 12.644 5.925 5.451 1.00 87.88 87 GLN A C 1
ATOM 699 O O . GLN A 1 87 ? 11.614 6.567 5.245 1.00 87.88 87 GLN A O 1
ATOM 704 N N . ARG A 1 88 ? 13.732 6.471 6.014 1.00 85.44 88 ARG A N 1
ATOM 705 C CA . ARG A 1 88 ? 13.771 7.804 6.643 1.00 85.44 88 ARG A CA 1
ATOM 706 C C . ARG A 1 88 ? 13.197 8.918 5.761 1.00 85.44 88 ARG A C 1
ATOM 708 O O . ARG A 1 88 ? 12.475 9.757 6.280 1.00 85.44 88 ARG A O 1
ATOM 715 N N . GLY A 1 89 ? 13.478 8.904 4.456 1.00 88.31 89 GLY A N 1
ATOM 716 C CA . GLY A 1 89 ? 13.001 9.930 3.516 1.00 88.31 89 GLY A CA 1
ATOM 717 C C . GLY A 1 89 ? 11.490 9.925 3.258 1.00 88.31 89 GLY A C 1
ATOM 718 O O . GLY A 1 89 ? 10.960 10.919 2.782 1.00 88.31 89 GLY A O 1
ATOM 719 N N . TYR A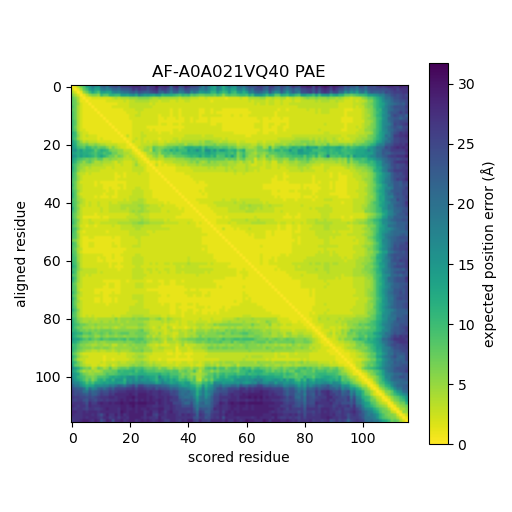 1 90 ? 10.794 8.839 3.597 1.00 88.81 90 TYR A N 1
ATOM 720 C CA . TYR A 1 90 ? 9.353 8.686 3.383 1.00 88.81 90 TYR A CA 1
ATOM 721 C C . TYR A 1 90 ? 8.574 8.558 4.690 1.00 88.81 90 TYR A C 1
ATOM 723 O O . TYR A 1 90 ? 7.369 8.351 4.646 1.00 88.81 90 TYR A O 1
ATOM 731 N N . ARG A 1 91 ? 9.232 8.666 5.854 1.00 87.75 91 ARG A N 1
ATOM 732 C CA . ARG A 1 91 ? 8.622 8.328 7.149 1.00 87.75 91 ARG A CA 1
ATOM 733 C C . ARG A 1 91 ? 7.344 9.104 7.433 1.00 87.75 91 ARG A C 1
ATOM 735 O O . ARG A 1 91 ? 6.468 8.545 8.073 1.00 87.75 91 ARG A O 1
ATOM 742 N N . ASP A 1 92 ? 7.245 10.344 6.970 1.00 90.50 92 ASP A N 1
ATOM 743 C CA . ASP A 1 92 ? 6.112 11.237 7.231 1.00 90.50 92 ASP A CA 1
ATOM 744 C C . ASP A 1 92 ? 5.138 11.329 6.040 1.00 90.50 92 ASP A C 1
ATOM 746 O O . ASP A 1 92 ? 4.205 12.129 6.057 1.00 90.50 92 ASP A O 1
ATOM 750 N N . PHE A 1 93 ? 5.341 10.499 5.010 1.00 93.50 93 PHE A N 1
ATOM 751 C CA . PHE A 1 93 ? 4.470 10.440 3.842 1.00 93.50 93 PHE A CA 1
ATOM 752 C C . PHE A 1 93 ? 3.083 9.895 4.204 1.00 93.50 93 PHE A C 1
ATOM 754 O O . PHE A 1 93 ? 2.954 8.957 4.995 1.00 93.50 93 PHE A O 1
ATOM 761 N N . ARG A 1 94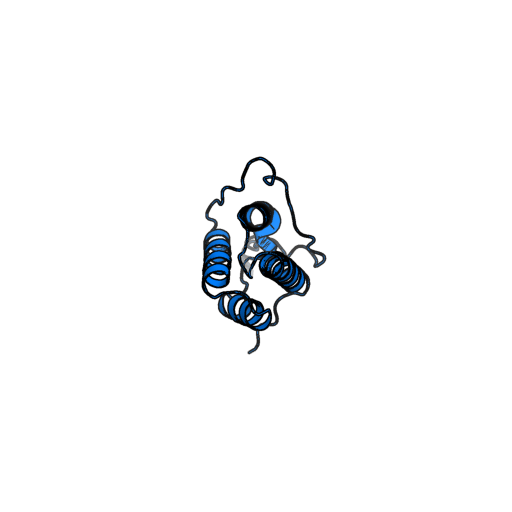 ? 2.053 10.477 3.587 1.00 94.31 94 ARG A N 1
ATOM 762 C CA . ARG A 1 94 ? 0.645 10.101 3.731 1.00 94.31 94 ARG A CA 1
ATOM 763 C C . ARG A 1 94 ? -0.035 10.222 2.378 1.00 94.31 94 ARG A C 1
ATOM 765 O O . ARG A 1 94 ? 0.150 11.233 1.699 1.00 94.31 94 ARG A O 1
ATOM 772 N N . PHE A 1 95 ? -0.827 9.226 2.009 1.00 93.69 95 PHE A N 1
ATOM 773 C CA . PHE A 1 95 ? -1.754 9.382 0.901 1.00 93.69 95 PHE A CA 1
ATOM 774 C C . PHE A 1 95 ? -2.961 10.230 1.339 1.00 93.69 95 PHE A C 1
ATOM 776 O O . PHE A 1 95 ? -3.283 10.280 2.533 1.00 93.69 95 PHE A O 1
ATOM 783 N N . PRO A 1 96 ? -3.627 10.926 0.400 1.00 91.00 96 PRO A N 1
ATOM 784 C CA . PRO A 1 96 ? -4.894 11.587 0.680 1.00 91.00 96 PRO A CA 1
ATOM 785 C C . PRO A 1 96 ? -5.964 10.553 1.053 1.00 91.00 96 PRO A C 1
ATOM 787 O O . PRO A 1 96 ? -6.163 9.573 0.339 1.00 91.00 96 PRO A O 1
ATOM 790 N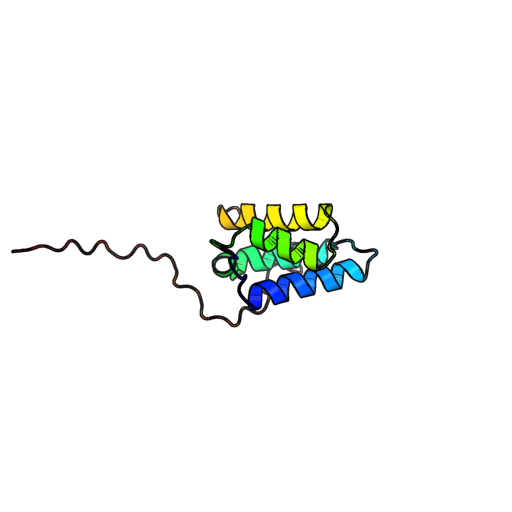 N . HIS A 1 97 ? -6.659 10.785 2.166 1.00 88.69 97 HIS A N 1
ATOM 791 C CA . HIS A 1 97 ? -7.840 10.023 2.564 1.00 88.69 97 HIS A CA 1
ATOM 792 C C . HIS A 1 97 ? -8.987 10.997 2.812 1.00 88.69 97 HIS A C 1
ATOM 794 O O . HIS A 1 97 ? -9.114 11.555 3.901 1.00 88.69 97 HIS A O 1
ATOM 800 N N . ASP A 1 98 ? -9.813 11.203 1.789 1.00 81.06 98 ASP A N 1
ATOM 801 C CA . ASP A 1 98 ? -10.837 12.257 1.790 1.00 81.06 98 ASP A CA 1
ATOM 802 C C . ASP A 1 98 ? -12.125 11.864 2.519 1.00 81.06 98 ASP A C 1
ATOM 804 O O . ASP A 1 98 ? -12.982 12.707 2.794 1.00 81.06 98 ASP A O 1
ATOM 808 N N . ARG A 1 99 ? -12.294 10.579 2.850 1.00 81.62 99 ARG A N 1
ATOM 809 C CA . ARG A 1 99 ? -13.453 10.150 3.633 1.00 81.62 99 ARG A CA 1
ATOM 810 C C . ARG A 1 99 ? -13.313 10.605 5.088 1.00 81.62 99 ARG A C 1
ATOM 812 O O . ARG A 1 99 ? -12.189 10.664 5.605 1.00 81.62 99 ARG A O 1
ATOM 819 N N . PRO A 1 100 ? -14.443 10.864 5.777 1.00 80.00 100 PRO A N 1
ATOM 820 C CA . PRO A 1 100 ? -14.430 11.145 7.202 1.00 80.00 100 PRO A CA 1
ATOM 821 C C . PRO A 1 100 ? -13.579 10.107 7.922 1.00 80.00 100 PRO A C 1
ATOM 823 O O . PRO A 1 100 ? -13.628 8.918 7.592 1.00 80.00 100 PRO A O 1
ATOM 826 N N . THR A 1 101 ? -12.775 10.574 8.877 1.00 73.69 101 THR A N 1
ATOM 827 C CA . THR A 1 101 ? -12.026 9.683 9.761 1.00 73.69 101 THR A CA 1
ATOM 828 C C . THR A 1 101 ? -13.003 8.631 10.292 1.00 73.69 101 THR A C 1
ATOM 830 O O . THR A 1 101 ? -13.993 9.029 10.912 1.00 73.69 101 THR A O 1
ATOM 833 N N . PRO A 1 102 ? -12.786 7.325 10.022 1.00 69.12 102 PRO A N 1
ATOM 834 C CA . PRO A 1 102 ? -13.609 6.292 10.626 1.00 69.12 102 PRO A CA 1
ATOM 835 C C . PRO A 1 102 ? -13.569 6.515 12.136 1.00 69.12 102 PRO A C 1
ATOM 837 O O . PRO A 1 102 ? -12.480 6.838 12.629 1.00 69.12 102 PRO A O 1
ATOM 840 N N . PRO A 1 103 ? -14.701 6.400 12.854 1.00 66.25 103 PRO A N 1
ATOM 841 C CA . PRO A 1 103 ? -14.662 6.474 14.304 1.00 66.25 103 PRO A CA 1
ATOM 842 C C . PRO A 1 103 ? -13.554 5.535 14.779 1.00 66.25 103 PRO A C 1
ATOM 844 O O . PRO A 1 103 ? -13.429 4.410 14.277 1.00 66.25 103 PRO A O 1
ATOM 847 N N . ASP A 1 104 ? -12.702 6.026 15.681 1.00 58.91 104 ASP A N 1
ATOM 848 C CA . ASP A 1 104 ? -11.852 5.113 16.428 1.00 58.91 104 ASP A CA 1
ATOM 849 C C . ASP A 1 104 ? -12.795 4.044 17.004 1.00 58.91 104 ASP A C 1
ATOM 851 O O . ASP A 1 104 ? -13.941 4.357 17.345 1.00 58.91 104 ASP A O 1
ATOM 855 N N . ASP A 1 105 ? -12.361 2.783 17.064 1.00 54.00 105 ASP A N 1
ATOM 856 C CA . ASP A 1 105 ? -13.067 1.834 17.938 1.00 54.00 105 ASP A CA 1
ATOM 857 C C . ASP A 1 105 ? -12.728 2.300 19.362 1.00 54.00 105 ASP A C 1
ATOM 859 O O . ASP A 1 105 ? -11.893 1.714 20.045 1.00 54.00 105 ASP A O 1
ATOM 863 N N . ASP A 1 106 ? -13.287 3.440 19.766 1.00 43.00 106 ASP A N 1
ATOM 864 C CA . ASP A 1 106 ? -13.476 3.786 21.152 1.00 43.00 106 ASP A CA 1
ATOM 865 C C . ASP A 1 106 ? -14.407 2.675 21.636 1.00 43.00 106 ASP A C 1
ATOM 867 O O . ASP A 1 106 ? -15.514 2.544 21.088 1.00 43.00 106 ASP A O 1
ATOM 871 N N . PRO A 1 107 ? -13.958 1.779 22.533 1.00 46.56 107 PRO A N 1
ATOM 872 C CA . PRO A 1 107 ? -14.853 0.791 23.093 1.00 46.56 107 PRO A CA 1
ATOM 873 C C . PRO A 1 107 ? -15.977 1.598 23.724 1.00 46.56 107 PRO A C 1
ATOM 875 O O . PRO A 1 107 ? -15.747 2.266 24.731 1.00 46.56 107 PRO A O 1
ATOM 878 N N . GLN A 1 108 ? -17.161 1.602 23.095 1.00 44.31 108 GLN A N 1
ATOM 879 C CA . GLN A 1 108 ? -18.294 2.330 23.645 1.00 44.31 108 GLN A CA 1
ATOM 880 C C . GLN A 1 108 ? -18.378 1.934 25.116 1.00 44.31 108 GLN A C 1
ATOM 882 O O . GLN A 1 108 ? -18.348 0.725 25.391 1.00 44.31 108 GLN A O 1
ATOM 887 N N . PRO A 1 109 ? -18.403 2.897 26.062 1.00 39.31 109 PRO A N 1
ATOM 888 C CA . PRO A 1 109 ? -18.591 2.540 27.450 1.00 39.31 109 PRO A CA 1
ATOM 889 C C . PRO A 1 109 ? -19.839 1.678 27.464 1.00 39.31 109 PRO A C 1
ATOM 891 O O . PRO A 1 109 ? -20.881 2.073 26.934 1.00 39.31 109 PRO A O 1
ATOM 894 N N . PHE A 1 110 ? -19.681 0.456 27.964 1.00 45.12 110 PHE A N 1
ATOM 895 C CA . PHE A 1 110 ? -20.783 -0.450 28.187 1.00 45.12 110 PHE A CA 1
ATOM 896 C C . PHE A 1 110 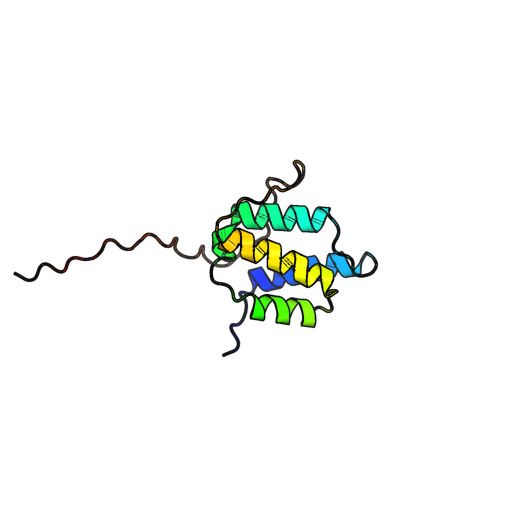? -21.841 0.381 28.913 1.00 45.12 110 PHE A C 1
ATOM 898 O O . PHE A 1 110 ? -21.651 0.842 30.038 1.00 45.12 110 PHE A O 1
ATOM 905 N N . VAL A 1 111 ? -22.934 0.693 28.226 1.00 44.69 111 VAL A N 1
ATOM 906 C CA . VAL A 1 111 ? -24.082 1.284 28.889 1.00 44.69 111 VAL A CA 1
ATOM 907 C C . VAL A 1 111 ? -24.645 0.152 29.729 1.00 44.69 111 VAL A C 1
ATOM 909 O O . VAL A 1 111 ? -25.469 -0.633 29.266 1.00 44.69 111 VAL A O 1
ATOM 912 N N . THR A 1 112 ? -24.145 0.011 30.962 1.00 46.47 112 THR A N 1
ATOM 913 C CA . THR A 1 112 ? -24.847 -0.750 31.988 1.00 46.47 112 THR A CA 1
ATOM 914 C C . THR A 1 112 ? -26.164 -0.027 32.163 1.00 46.47 112 THR A C 1
ATOM 916 O O . THR A 1 112 ? -26.258 0.981 32.861 1.00 46.47 112 THR A O 1
ATOM 919 N N . SER A 1 113 ? -27.184 -0.505 31.460 1.00 39.44 113 SER A N 1
ATOM 920 C CA . SER A 1 113 ? -28.555 -0.132 31.730 1.00 39.44 113 SER A CA 1
ATOM 921 C C . SER A 1 113 ? -28.872 -0.683 33.118 1.00 39.44 113 SER A C 1
ATOM 923 O O . SER A 1 113 ? -29.277 -1.833 33.272 1.00 39.44 113 SER A O 1
ATOM 925 N N . LEU A 1 114 ? -28.598 0.125 34.146 1.00 44.56 114 LEU A N 1
ATOM 926 C CA . LEU A 1 114 ? -29.211 -0.027 35.452 1.00 44.56 114 LEU A CA 1
ATOM 927 C C . LEU A 1 114 ? -30.699 0.256 35.230 1.00 44.56 114 LEU A C 1
ATOM 929 O O . LEU A 1 114 ? -31.105 1.400 35.019 1.00 44.56 114 LEU A O 1
ATOM 933 N N . LYS A 1 115 ? -31.502 -0.805 35.201 1.00 38.41 115 LYS A N 1
ATOM 934 C CA . LYS A 1 115 ? -32.937 -0.686 35.434 1.00 38.41 115 LYS A CA 1
ATOM 935 C C . LYS A 1 115 ? -33.151 -0.715 36.946 1.00 38.41 115 LYS A C 1
ATOM 937 O O . LYS A 1 115 ? -32.617 -1.600 37.612 1.00 38.41 115 LYS A O 1
ATOM 942 N N . TRP A 1 116 ? -33.854 0.308 37.426 1.00 50.38 116 TRP A N 1
ATOM 943 C CA . TRP A 1 116 ? -34.372 0.449 38.785 1.00 50.38 116 TRP A CA 1
ATOM 944 C C . TRP A 1 116 ? -35.312 -0.700 39.144 1.00 50.38 116 TRP A C 1
ATOM 946 O O . TRP A 1 116 ? -36.035 -1.159 38.227 1.00 50.38 116 TRP A O 1
#

Sequence (116 aa):
MADTLPKDIVEVLEYLAGMARGYDNHLKWNEEAKLKADLMHNRRYWRGLSLAAIRAKCRQLGMRSEDVALILDLIDRAQQGRRLVAQRGYRDFRFPHDRPTPPDDDPQPFVTSLKW

Nearest PDB structures (foldseek):
  2es9-assembly1_A  TM=7.622E-01  e=1.737E-01  Salmonella enterica subsp. enterica serovar Typhimurium str. LT2
  2jn8-assembly1_A  TM=6.381E-01  e=7.719E-02  Salmonella enterica subsp. enterica serovar Typhimurium
  5dqv-assembly1_B  TM=5.043E-01  e=1.978E+00  Bacillus subtilis
  5b46-assembly1_A  TM=4.139E-01  e=8.514E+00  Sulfurisphaera tokodaii str. 7

Organism: NCBI:txid948458

Foldseek 3Di:
DQPDQDPLVLVLLLVQQVVCVVPVLHRDLQNLLLLLLQLVVVVQSLAPDDLVNQLVSNVVSVHDPVVSVSSSVSSVCSNVVHHDDRPPVNNNHHRDDPDPRDPDPPVPPPPPPPDD

Radius of gyration: 16.54 Å; Cα contacts (8 Å, |Δi|>4): 118; chains: 1; bounding box: 48×24×55 Å

pLDDT: mean 85.64, std 17.24, range [33.19, 98.0]

Mean predicted aligned error: 7.53 Å

Solvent-accessible surface area (backbone atoms only — not comparable to full-atom values): 7007 Å² total; per-residue (Å²): 130,86,71,73,74,55,66,45,59,49,51,53,54,51,51,51,37,55,56,8,56,75,48,89,46,40,69,47,71,67,59,53,18,35,50,32,11,20,43,69,75,48,35,73,81,58,44,93,62,57,65,66,48,52,50,52,50,41,50,74,62,66,47,40,69,66,51,48,50,52,52,48,54,54,50,52,41,36,60,73,68,48,88,65,84,30,51,81,94,28,47,86,38,68,74,80,66,83,63,76,79,69,76,73,88,64,75,71,75,78,78,76,78,79,76,132